Protein AF-A0A2H0DBC4-F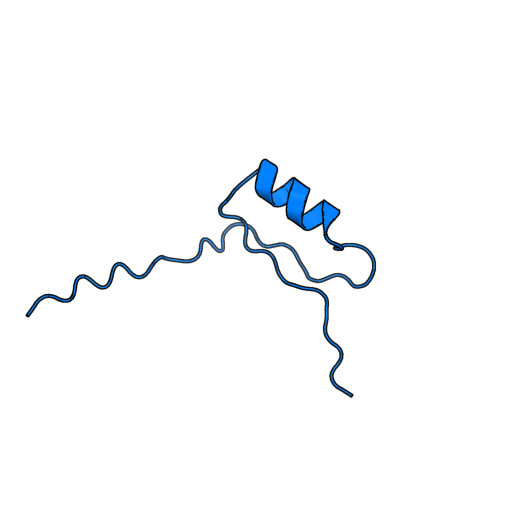1 (afdb_monomer_lite)

Secondary structure (DSSP, 8-state):
------------SSEE---TTTSSHHHHHHHHHH-TT-EEPPP-----

Radius of gyration: 14.82 Å; chains: 1; bounding box: 29×17×46 Å

Structure (mmCIF, N/CA/C/O backbone):
data_AF-A0A2H0DBC4-F1
#
_entry.id   AF-A0A2H0DBC4-F1
#
loop_
_atom_site.group_PDB
_atom_site.id
_atom_site.type_symbol
_atom_site.label_atom_id
_atom_site.label_alt_id
_atom_site.label_comp_id
_atom_site.label_asym_id
_atom_site.label_entity_id
_atom_site.label_seq_id
_atom_site.pdbx_PDB_ins_code
_atom_site.Cartn_x
_atom_site.Cartn_y
_atom_site.Cartn_z
_atom_site.occupancy
_atom_site.B_iso_or_equiv
_atom_site.auth_seq_id
_atom_site.auth_comp_id
_atom_site.auth_asym_id
_atom_site.auth_atom_id
_atom_site.pdbx_PDB_model_num
ATOM 1 N N . MET A 1 1 ? 17.647 11.063 31.900 1.00 48.38 1 MET A N 1
ATOM 2 C CA . MET A 1 1 ? 17.649 10.291 30.640 1.00 48.38 1 MET A CA 1
ATOM 3 C C . MET A 1 1 ? 16.392 9.430 30.571 1.00 48.38 1 MET A C 1
ATOM 5 O O . MET A 1 1 ? 16.309 8.473 31.320 1.00 48.38 1 MET A O 1
ATOM 9 N N . SER A 1 2 ? 15.413 9.753 29.726 1.00 47.09 2 SER A N 1
ATOM 10 C CA . SER A 1 2 ? 14.413 8.774 29.270 1.00 47.09 2 SER A CA 1
ATOM 11 C C . SER A 1 2 ? 13.825 9.292 27.962 1.00 47.09 2 SER A C 1
ATOM 13 O O . SER A 1 2 ? 12.847 10.034 27.944 1.00 47.09 2 SER A O 1
ATOM 15 N N . GLN A 1 3 ? 14.527 9.015 26.863 1.00 55.44 3 GLN A N 1
ATOM 16 C CA . GLN A 1 3 ? 13.990 9.224 25.524 1.00 55.44 3 GLN A CA 1
ATOM 17 C C . GLN A 1 3 ? 12.921 8.144 25.339 1.00 55.44 3 GLN A C 1
ATOM 19 O O . GLN A 1 3 ? 13.256 6.992 25.075 1.00 55.44 3 GLN A O 1
ATOM 24 N N . ASN A 1 4 ? 11.651 8.487 25.559 1.00 57.03 4 ASN A N 1
ATOM 25 C CA . ASN A 1 4 ? 10.528 7.600 25.278 1.00 57.03 4 ASN A CA 1
ATOM 26 C C . ASN A 1 4 ? 10.374 7.515 23.754 1.00 57.03 4 ASN A C 1
ATOM 28 O O . ASN A 1 4 ? 9.580 8.228 23.142 1.00 57.03 4 ASN A O 1
ATOM 32 N N . THR A 1 5 ? 11.215 6.698 23.124 1.00 59.53 5 THR A N 1
ATOM 33 C CA . THR A 1 5 ? 11.123 6.348 21.713 1.00 59.53 5 THR A CA 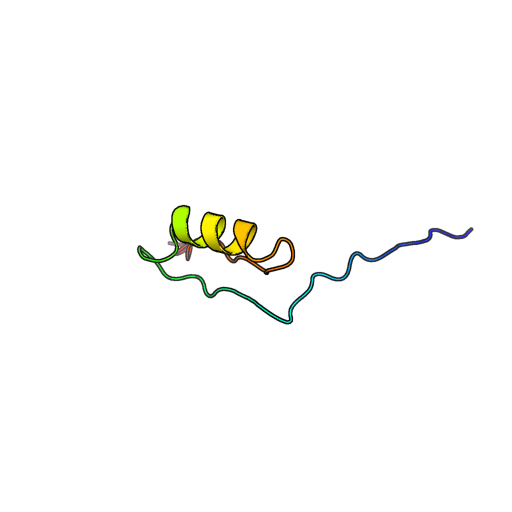1
ATOM 34 C C . THR A 1 5 ? 9.908 5.447 21.546 1.00 59.53 5 THR A C 1
ATOM 36 O O . THR A 1 5 ? 10.021 4.227 21.463 1.00 59.53 5 THR A O 1
ATOM 39 N N . ALA A 1 6 ? 8.718 6.052 21.509 1.00 61.12 6 ALA A N 1
ATOM 40 C CA . ALA A 1 6 ? 7.522 5.410 20.987 1.00 61.12 6 ALA A CA 1
ATOM 41 C C . ALA A 1 6 ? 7.788 5.102 19.507 1.00 61.12 6 ALA A C 1
ATOM 43 O O . ALA A 1 6 ? 7.475 5.882 18.607 1.00 61.12 6 ALA A O 1
ATOM 44 N N . SER A 1 7 ? 8.469 3.986 19.263 1.00 63.00 7 SER A N 1
ATOM 45 C CA . SER A 1 7 ? 8.681 3.390 17.961 1.00 63.00 7 SER A CA 1
ATOM 46 C C . SER A 1 7 ? 7.298 3.090 17.408 1.00 63.00 7 SER A C 1
ATOM 48 O O . SER A 1 7 ? 6.669 2.095 17.755 1.00 63.00 7 SER A O 1
ATOM 50 N N . LYS A 1 8 ? 6.773 4.017 16.601 1.00 64.19 8 LYS A N 1
ATOM 51 C CA . LYS A 1 8 ? 5.496 3.879 15.907 1.00 64.19 8 LYS A CA 1
ATOM 52 C C . LYS A 1 8 ? 5.577 2.614 15.057 1.00 64.19 8 LYS A C 1
ATOM 54 O O . LYS A 1 8 ? 6.143 2.624 13.965 1.00 64.19 8 LYS A O 1
ATOM 59 N N . MET A 1 9 ? 5.098 1.501 15.609 1.00 72.12 9 MET A N 1
ATOM 60 C CA . MET A 1 9 ? 5.145 0.206 14.951 1.00 72.12 9 MET A CA 1
ATOM 61 C C . MET A 1 9 ? 4.264 0.297 13.717 1.00 72.12 9 MET A C 1
ATOM 63 O O . MET A 1 9 ? 3.051 0.458 13.810 1.00 72.12 9 MET A O 1
ATOM 67 N N . ILE A 1 10 ? 4.890 0.236 12.548 1.00 70.94 10 ILE A N 1
ATOM 68 C CA . ILE A 1 10 ? 4.168 0.200 11.284 1.00 70.94 10 ILE A CA 1
ATOM 69 C C . ILE A 1 10 ? 3.332 -1.088 11.269 1.00 70.94 10 ILE A C 1
ATOM 71 O O . ILE A 1 10 ? 3.895 -2.185 11.352 1.00 70.94 10 ILE A O 1
ATOM 75 N N . ASN A 1 11 ? 2.006 -0.950 11.189 1.00 72.31 11 ASN A N 1
ATOM 76 C CA . ASN A 1 11 ? 1.065 -2.065 11.175 1.00 72.31 11 ASN A CA 1
ATOM 77 C C . ASN A 1 11 ? 1.241 -2.868 9.871 1.00 72.31 11 ASN A C 1
ATOM 79 O O . ASN A 1 11 ? 0.912 -2.406 8.784 1.00 72.31 11 ASN A O 1
ATOM 83 N N . ARG A 1 12 ? 1.835 -4.063 9.980 1.00 77.25 12 ARG A N 1
ATOM 84 C CA . ARG A 1 12 ? 2.164 -4.955 8.850 1.00 77.25 12 ARG A CA 1
ATOM 85 C C . ARG A 1 12 ? 1.133 -6.063 8.631 1.00 77.25 12 ARG A C 1
ATOM 87 O O . ARG A 1 12 ? 1.388 -6.974 7.853 1.00 77.25 12 ARG A O 1
A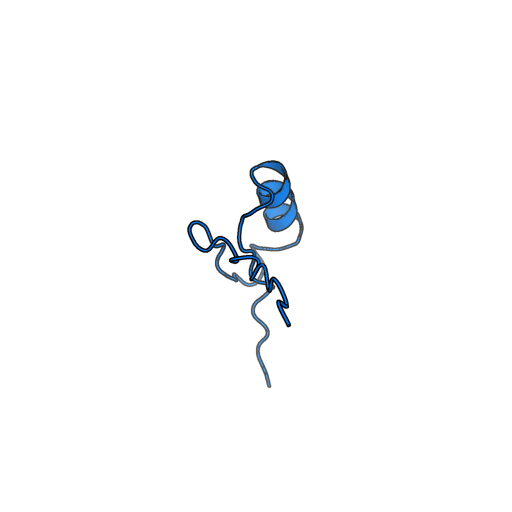TOM 94 N N . LYS A 1 13 ? -0.012 -6.021 9.323 1.00 79.50 13 LYS A N 1
ATOM 95 C CA . LYS A 1 13 ? -1.045 -7.064 9.195 1.00 79.50 13 LYS A CA 1
ATOM 96 C C . LYS A 1 13 ? -1.682 -7.081 7.808 1.00 79.50 13 LYS A C 1
ATOM 98 O O . LYS A 1 13 ? -2.095 -8.137 7.349 1.00 79.50 13 LYS A O 1
ATOM 103 N N . ILE A 1 14 ? -1.775 -5.915 7.169 1.00 74.94 14 ILE A N 1
ATOM 104 C CA . ILE A 1 14 ? -2.385 -5.748 5.852 1.00 74.94 14 ILE A CA 1
ATOM 105 C C . ILE A 1 14 ? -1.452 -4.883 5.007 1.00 74.94 14 ILE A C 1
ATOM 107 O O . ILE A 1 14 ? -1.152 -3.741 5.368 1.00 74.94 14 ILE A O 1
ATOM 111 N N . SER A 1 15 ? -0.993 -5.437 3.888 1.00 79.69 15 SER A N 1
ATOM 112 C CA . SER A 1 15 ? -0.163 -4.749 2.905 1.00 79.69 15 SER A CA 1
ATOM 113 C C . SER A 1 15 ? -0.707 -4.957 1.494 1.00 79.69 15 SER A C 1
ATOM 115 O O . SER A 1 15 ? -1.379 -5.947 1.210 1.00 79.69 15 SER A O 1
ATOM 117 N N . VAL A 1 16 ? -0.446 -3.992 0.616 1.00 77.81 16 VAL A N 1
ATOM 118 C CA . VAL A 1 16 ? -0.957 -3.985 -0.763 1.00 77.81 16 VAL A CA 1
ATOM 119 C C . VAL A 1 16 ? 0.212 -4.119 -1.718 1.00 77.81 16 VAL A C 1
ATOM 121 O O . VAL A 1 16 ? 1.075 -3.245 -1.738 1.00 77.81 16 VAL A O 1
ATOM 124 N N . ALA A 1 17 ? 0.246 -5.205 -2.490 1.00 77.31 17 A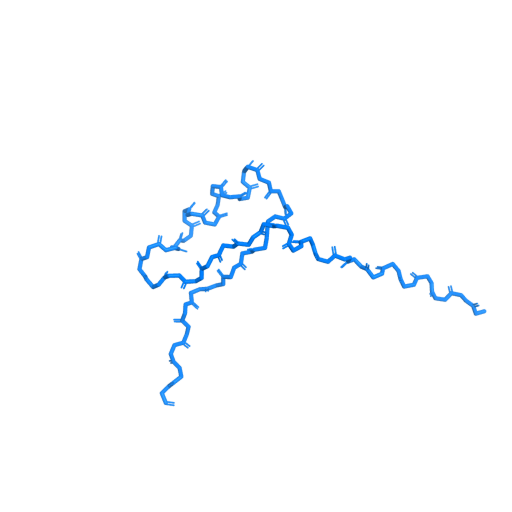LA A N 1
ATOM 125 C CA . ALA A 1 17 ? 1.342 -5.495 -3.406 1.00 77.31 17 ALA A CA 1
ATOM 126 C C . ALA A 1 17 ? 1.486 -4.416 -4.503 1.00 77.31 17 ALA A C 1
ATOM 128 O O . ALA A 1 17 ? 0.474 -3.910 -4.994 1.00 77.31 17 ALA A O 1
ATOM 129 N N . PRO A 1 18 ? 2.722 -4.080 -4.915 1.00 67.19 18 PRO A N 1
ATOM 130 C CA . PRO A 1 18 ? 2.962 -3.176 -6.031 1.00 67.19 18 PRO A CA 1
ATOM 131 C C . PRO A 1 18 ? 2.684 -3.893 -7.361 1.00 67.19 18 PRO A C 1
ATOM 133 O O . PRO A 1 18 ? 3.433 -4.783 -7.758 1.00 67.19 18 PRO A O 1
ATOM 136 N N . MET A 1 19 ? 1.615 -3.510 -8.059 1.00 72.75 19 MET A N 1
ATOM 137 C CA . MET A 1 19 ? 1.299 -3.986 -9.414 1.00 72.75 19 MET A CA 1
ATOM 138 C C . MET A 1 19 ? 1.355 -2.809 -10.398 1.00 72.75 19 MET A C 1
ATOM 140 O O . MET A 1 19 ? 0.709 -1.782 -10.164 1.00 72.75 19 MET A O 1
ATOM 144 N N . MET A 1 20 ? 2.146 -2.954 -11.468 1.00 63.28 20 MET A N 1
ATOM 145 C CA . MET A 1 20 ? 2.276 -1.982 -12.565 1.00 63.28 20 MET A CA 1
ATOM 146 C C . MET A 1 20 ? 0.917 -1.837 -13.285 1.00 63.28 20 MET A C 1
ATOM 148 O O . MET A 1 20 ? 0.199 -2.825 -13.425 1.00 63.28 20 MET A O 1
ATOM 152 N N . ASP A 1 21 ? 0.531 -0.611 -13.648 1.00 58.62 21 ASP A N 1
ATOM 153 C CA . ASP A 1 21 ? -0.731 -0.220 -14.317 1.00 58.62 21 ASP A CA 1
ATOM 154 C C . ASP A 1 21 ? -2.075 -0.489 -13.602 1.00 58.62 21 ASP A C 1
ATOM 156 O O . ASP A 1 21 ? -3.092 0.074 -14.004 1.00 58.62 21 ASP A O 1
ATOM 160 N N . TRP A 1 22 ? -2.126 -1.278 -12.520 1.00 56.69 22 TRP A N 1
ATOM 161 C CA . TRP A 1 22 ? -3.394 -1.583 -11.822 1.00 56.69 22 TRP A CA 1
ATOM 162 C C . TRP A 1 22 ? -3.527 -0.888 -10.452 1.00 56.69 22 TRP A C 1
ATOM 164 O O . TRP A 1 22 ? -4.613 -0.458 -10.064 1.00 56.69 22 TRP A O 1
ATOM 174 N N . THR A 1 23 ? -2.427 -0.704 -9.712 1.00 53.38 23 THR A N 1
ATOM 175 C CA . THR A 1 23 ? -2.439 -0.109 -8.349 1.00 53.38 23 THR A CA 1
ATOM 176 C C . THR A 1 23 ? -2.202 1.402 -8.341 1.00 53.38 23 THR A C 1
ATOM 178 O O . THR A 1 23 ? -1.590 1.954 -7.422 1.00 53.38 23 THR A O 1
ATOM 181 N N . ASP A 1 24 ? -2.696 2.090 -9.366 1.00 63.97 24 ASP A N 1
ATOM 182 C CA . ASP A 1 24 ? -2.574 3.538 -9.457 1.00 63.97 24 ASP A CA 1
ATOM 183 C C . ASP A 1 24 ? -3.492 4.230 -8.424 1.00 63.97 24 ASP A C 1
ATOM 185 O O . ASP A 1 24 ? -4.343 3.613 -7.776 1.00 63.97 24 ASP A O 1
ATOM 189 N N . ARG A 1 25 ? -3.287 5.526 -8.206 1.00 65.31 25 ARG A N 1
ATOM 190 C CA . ARG A 1 25 ? -3.783 6.392 -7.117 1.00 65.31 25 ARG A CA 1
ATOM 191 C C . ARG A 1 25 ? -5.172 6.079 -6.525 1.00 65.31 25 ARG A C 1
ATOM 193 O O . ARG A 1 25 ? -5.350 6.241 -5.317 1.00 65.31 25 ARG A O 1
ATOM 200 N N . HIS A 1 26 ? -6.131 5.629 -7.330 1.00 74.06 26 HIS A N 1
ATOM 201 C CA . HIS A 1 26 ? -7.487 5.270 -6.905 1.00 74.06 26 HIS A CA 1
ATOM 202 C C . HIS A 1 26 ? -7.532 4.098 -5.916 1.00 74.06 26 HIS A C 1
ATOM 204 O O . HIS A 1 26 ? -8.242 4.179 -4.914 1.00 74.06 26 HIS A O 1
ATOM 210 N N . CYS A 1 27 ? -6.738 3.046 -6.138 1.00 70.38 27 CYS A N 1
ATOM 211 C CA . CYS A 1 27 ? -6.685 1.890 -5.239 1.00 70.38 27 CYS A CA 1
ATOM 212 C C . CYS A 1 27 ? -6.082 2.285 -3.879 1.00 70.38 27 CYS A C 1
ATOM 214 O O . CYS A 1 27 ? -6.637 1.977 -2.823 1.00 70.38 27 CYS A O 1
ATOM 216 N N . ARG A 1 28 ? -5.009 3.092 -3.896 1.00 72.94 28 ARG A N 1
ATOM 217 C CA . ARG A 1 28 ? -4.412 3.676 -2.681 1.00 72.94 28 ARG A CA 1
ATOM 218 C C . ARG A 1 28 ? -5.410 4.552 -1.918 1.00 72.94 28 ARG A C 1
ATOM 220 O O . ARG A 1 28 ? -5.457 4.485 -0.693 1.00 72.94 28 ARG A O 1
ATOM 227 N N . TYR A 1 29 ? -6.211 5.351 -2.623 1.00 77.44 29 TYR A N 1
ATOM 228 C CA . TYR A 1 29 ? -7.219 6.215 -2.008 1.00 77.44 29 TYR A CA 1
ATOM 229 C C . TYR A 1 29 ? -8.364 5.414 -1.374 1.00 77.44 29 TYR A C 1
ATOM 231 O O . TYR A 1 29 ? -8.712 5.654 -0.221 1.00 77.44 29 TYR A O 1
ATOM 239 N N . PHE A 1 30 ? -8.887 4.406 -2.074 1.00 79.56 30 PHE A N 1
ATOM 240 C CA . PHE A 1 30 ? -9.908 3.508 -1.532 1.00 79.56 30 PHE A CA 1
ATOM 241 C C . PHE A 1 30 ? -9.418 2.776 -0.275 1.00 79.56 30 PHE A C 1
ATOM 243 O O . PHE A 1 30 ? -10.103 2.762 0.746 1.00 79.56 30 PHE A O 1
ATOM 250 N N . HIS A 1 31 ? -8.190 2.253 -0.298 1.00 77.06 31 HIS A N 1
ATOM 251 C CA . HIS A 1 31 ? -7.596 1.618 0.877 1.00 77.06 31 HIS A CA 1
ATOM 252 C C . HIS A 1 31 ? -7.423 2.592 2.049 1.00 77.06 31 HIS A C 1
ATOM 254 O O . HIS A 1 31 ? -7.656 2.198 3.186 1.00 77.06 31 HIS A O 1
ATOM 260 N N . ARG A 1 32 ? -7.103 3.871 1.795 1.00 78.50 32 ARG A N 1
ATOM 261 C CA . ARG A 1 32 ? -7.044 4.911 2.840 1.00 78.50 32 ARG A CA 1
ATOM 262 C C . ARG A 1 32 ? -8.407 5.239 3.444 1.00 78.50 32 ARG A C 1
ATOM 264 O O . ARG A 1 32 ? -8.454 5.559 4.628 1.00 78.50 32 ARG A O 1
ATOM 271 N N . LEU A 1 33 ? -9.484 5.164 2.659 1.00 81.94 33 LEU A N 1
ATOM 272 C CA . LEU A 1 33 ? -10.849 5.333 3.164 1.00 81.94 33 LEU A CA 1
ATOM 273 C C . LEU A 1 33 ? -11.300 4.141 4.017 1.00 81.94 33 LEU A C 1
ATOM 275 O O . LEU A 1 33 ? -12.008 4.337 4.998 1.00 81.94 33 LEU A O 1
ATOM 279 N N . LEU A 1 34 ? -10.879 2.921 3.670 1.00 80.06 34 LEU A N 1
ATOM 280 C CA . LEU A 1 34 ? -11.202 1.718 4.444 1.00 80.06 34 LEU A CA 1
ATOM 281 C C . LEU A 1 34 ? -10.376 1.589 5.726 1.00 80.06 34 LEU A C 1
ATOM 283 O O . LEU A 1 34 ? -10.895 1.152 6.750 1.00 80.06 34 LEU A O 1
ATOM 287 N N . SER A 1 35 ? -9.087 1.928 5.684 1.00 73.81 35 SER A N 1
ATOM 288 C CA . SER A 1 35 ? -8.225 1.882 6.861 1.00 73.81 35 SER A CA 1
ATOM 289 C C . SER A 1 35 ? -6.988 2.763 6.697 1.00 73.81 35 SER A C 1
ATOM 291 O O . SER A 1 35 ? -6.218 2.666 5.740 1.00 73.81 35 SER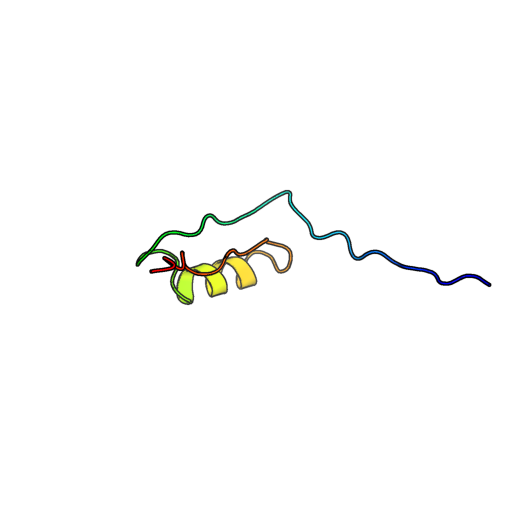 A O 1
ATOM 293 N N . SER A 1 36 ? -6.760 3.617 7.692 1.00 76.00 36 SER A N 1
ATOM 294 C CA . SER A 1 36 ? -5.624 4.538 7.739 1.00 76.00 36 SER A CA 1
ATOM 295 C C . SER A 1 36 ? -4.285 3.841 8.014 1.00 76.00 36 SER A C 1
ATOM 297 O O . SER A 1 36 ? -3.235 4.432 7.742 1.00 76.00 36 SER A O 1
ATOM 299 N N . GLU A 1 37 ? -4.311 2.597 8.504 1.00 78.69 37 GLU A N 1
ATOM 300 C CA . GLU A 1 37 ? -3.130 1.837 8.932 1.00 78.69 37 GLU A CA 1
ATOM 301 C C . GLU A 1 37 ? -2.612 0.826 7.897 1.00 78.69 37 GLU A C 1
ATOM 303 O O . GLU A 1 37 ? -1.630 0.137 8.166 1.00 78.69 37 GLU A O 1
ATOM 308 N N . ILE A 1 38 ? -3.237 0.723 6.719 1.00 80.62 38 ILE A N 1
ATOM 309 C CA . ILE A 1 38 ? -2.781 -0.206 5.675 1.00 80.62 38 ILE A CA 1
ATOM 310 C C . ILE A 1 38 ? -1.426 0.242 5.124 1.00 80.62 38 ILE A C 1
ATOM 312 O O . ILE A 1 38 ? -1.217 1.412 4.782 1.00 80.62 38 ILE A O 1
ATOM 316 N N . LEU A 1 39 ? -0.513 -0.720 4.983 1.00 80.25 39 LEU A N 1
ATOM 317 C CA . LEU A 1 39 ? 0.779 -0.495 4.360 1.00 80.25 39 LEU A CA 1
ATOM 318 C C . LEU A 1 39 ? 0.650 -0.521 2.831 1.00 80.25 39 LEU A C 1
ATOM 320 O O . LEU A 1 39 ? 0.403 -1.563 2.224 1.00 80.25 39 LEU A O 1
ATOM 324 N N . LEU A 1 40 ? 0.817 0.645 2.208 1.00 78.25 40 LEU A N 1
ATOM 325 C CA . LEU A 1 40 ? 0.722 0.820 0.760 1.00 78.25 40 LEU A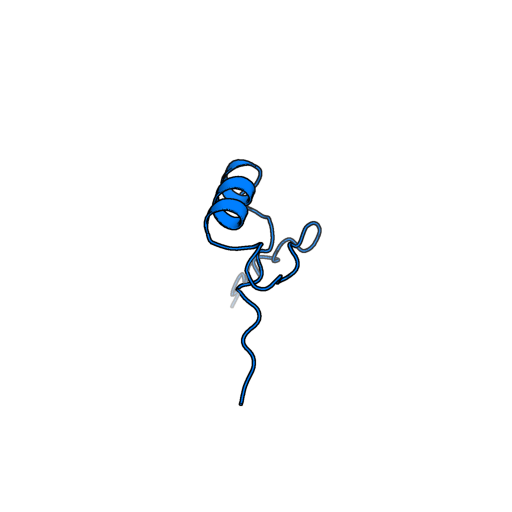 CA 1
ATOM 326 C C . LEU A 1 40 ? 2.123 0.869 0.154 1.00 78.25 40 LEU A C 1
ATOM 328 O O . LEU A 1 40 ? 2.901 1.763 0.490 1.00 78.25 40 LEU A O 1
ATOM 332 N N . TYR A 1 41 ? 2.423 -0.061 -0.749 1.00 76.75 41 TYR A N 1
ATOM 333 C CA . TYR A 1 41 ? 3.615 0.022 -1.586 1.00 76.75 41 TYR A CA 1
ATOM 334 C C . TYR A 1 41 ? 3.334 0.909 -2.813 1.00 76.75 41 TYR A C 1
ATOM 336 O O . TYR A 1 41 ? 2.212 0.965 -3.324 1.00 76.75 41 TYR A O 1
ATOM 344 N N . THR A 1 42 ? 4.337 1.679 -3.235 1.00 71.56 42 THR A N 1
ATOM 345 C CA . THR A 1 42 ? 4.290 2.509 -4.451 1.00 71.56 42 THR A CA 1
ATOM 346 C C . THR A 1 42 ? 4.444 1.646 -5.703 1.00 71.56 42 THR A C 1
ATOM 348 O O . THR A 1 42 ? 4.741 0.460 -5.590 1.00 71.56 42 THR A O 1
ATOM 351 N N . GLU A 1 43 ? 4.233 2.220 -6.891 1.00 73.31 43 GLU A N 1
ATOM 352 C CA . GLU A 1 43 ? 4.437 1.506 -8.160 1.00 73.31 43 GLU A CA 1
ATOM 353 C C . GLU A 1 43 ? 5.804 0.812 -8.224 1.00 73.31 43 GLU A C 1
ATOM 355 O O . GLU A 1 43 ? 6.792 1.275 -7.646 1.00 73.31 43 GLU A O 1
ATOM 360 N N . MET A 1 44 ? 5.840 -0.319 -8.929 1.00 78.44 44 MET A N 1
ATOM 361 C CA . MET A 1 44 ? 7.075 -1.047 -9.190 1.00 78.44 44 MET A CA 1
ATOM 362 C C . MET A 1 44 ? 8.000 -0.173 -10.048 1.00 78.44 44 MET A C 1
ATOM 364 O O . MET A 1 44 ? 7.730 0.041 -11.226 1.00 78.44 44 MET A O 1
ATOM 368 N N . VAL A 1 45 ? 9.087 0.330 -9.458 1.00 71.00 45 VAL A N 1
ATOM 369 C CA . VAL A 1 45 ? 10.126 1.082 -10.175 1.00 71.00 45 VAL A CA 1
ATOM 370 C C . VAL A 1 45 ? 11.144 0.089 -10.735 1.00 71.00 45 VAL A C 1
ATOM 372 O O . VAL A 1 45 ? 11.897 -0.520 -9.978 1.00 71.00 45 VAL A O 1
ATOM 375 N N . THR A 1 46 ? 11.171 -0.093 -12.055 1.00 68.88 46 THR A N 1
ATOM 376 C CA . THR A 1 46 ? 12.255 -0.811 -12.740 1.00 68.88 46 THR A CA 1
ATOM 377 C C . THR A 1 46 ? 13.479 0.093 -12.839 1.00 68.88 46 THR A C 1
ATOM 379 O O . THR A 1 46 ? 13.449 1.090 -13.559 1.00 68.88 46 THR A O 1
ATOM 382 N N . SER A 1 47 ? 14.551 -0.239 -12.119 1.00 66.06 47 SER A N 1
ATOM 383 C CA . SER A 1 47 ? 15.862 0.385 -12.327 1.00 66.06 47 SER A CA 1
ATOM 384 C C . SER A 1 47 ? 16.460 -0.131 -13.639 1.00 66.06 47 SER A C 1
ATOM 386 O O . SER A 1 47 ? 16.559 -1.346 -13.813 1.00 66.06 47 SER A O 1
ATOM 388 N N . ALA A 1 48 ? 16.803 0.783 -14.551 1.00 61.50 48 ALA A N 1
ATOM 389 C CA . ALA A 1 48 ? 17.540 0.495 -15.784 1.00 61.50 48 ALA A CA 1
ATOM 390 C C . ALA A 1 48 ? 19.049 0.380 -15.530 1.00 61.50 48 ALA A C 1
ATOM 392 O O . ALA A 1 48 ? 19.531 1.036 -14.575 1.00 61.50 48 ALA A O 1
#

Sequence (48 aa):
MSQNTASKMINRKISVAPMMDWTDRHCRYFHRLLSSEILLYTEMVTSA

Foldseek 3Di:
DDPPPPVVPQDPPAEDDADPPPCPPVVVVVVCVVDVRYHYDYHDDDDD

pLDDT: mean 70.12, std 9.02, range [47.09, 81.94]